Protein AF-A0AAV3PZL5-F1 (afdb_monomer_lite)

Structure (mmCIF, N/CA/C/O backbone):
data_AF-A0AAV3PZL5-F1
#
_entry.id   AF-A0AAV3PZL5-F1
#
loop_
_atom_site.group_PDB
_atom_site.id
_atom_site.type_symbol
_atom_site.label_atom_id
_atom_site.label_alt_id
_atom_site.label_comp_id
_atom_site.label_asym_id
_atom_site.label_entity_id
_atom_site.label_seq_id
_atom_site.pdbx_PDB_ins_code
_atom_site.Cartn_x
_atom_site.Cartn_y
_atom_site.Cartn_z
_atom_site.occupancy
_atom_site.B_iso_or_equiv
_atom_site.auth_seq_id
_atom_site.auth_comp_id
_atom_site.auth_asym_id
_atom_site.auth_atom_id
_atom_site.pdbx_PDB_model_num
ATOM 1 N N . MET A 1 1 ? 13.449 -5.047 4.742 1.00 41.72 1 MET A N 1
ATOM 2 C CA . MET A 1 1 ? 13.346 -6.472 4.371 1.00 41.72 1 MET A CA 1
ATOM 3 C C . MET A 1 1 ? 11.961 -6.657 3.776 1.00 41.72 1 MET A C 1
ATOM 5 O O . MET A 1 1 ? 11.002 -6.404 4.491 1.00 41.72 1 MET A O 1
ATOM 9 N N . GLY A 1 2 ? 11.858 -6.909 2.468 1.00 48.84 2 GLY A N 1
ATOM 10 C CA . GLY A 1 2 ? 10.567 -7.131 1.804 1.00 48.84 2 GLY A CA 1
ATOM 11 C C . GLY A 1 2 ? 10.037 -8.508 2.186 1.00 48.84 2 GLY A C 1
ATOM 12 O O . GLY A 1 2 ? 10.760 -9.491 2.042 1.00 48.84 2 GLY A O 1
ATOM 13 N N . LEU A 1 3 ? 8.833 -8.552 2.748 1.00 53.97 3 LEU A N 1
ATOM 14 C CA . LEU A 1 3 ? 8.152 -9.780 3.139 1.00 53.97 3 LEU A CA 1
ATOM 15 C C . LEU A 1 3 ? 7.332 -10.246 1.932 1.00 53.97 3 LEU A C 1
ATOM 17 O O . LEU A 1 3 ? 6.352 -9.604 1.598 1.00 53.97 3 LEU A O 1
ATOM 21 N N . HIS A 1 4 ? 7.782 -11.342 1.317 1.00 56.72 4 HIS A N 1
ATOM 22 C CA . HIS A 1 4 ? 7.112 -12.156 0.293 1.00 56.72 4 HIS A CA 1
ATOM 23 C C . HIS A 1 4 ? 6.783 -11.496 -1.069 1.00 56.72 4 HIS A C 1
ATOM 25 O O . HIS A 1 4 ? 6.338 -10.355 -1.171 1.00 56.72 4 HIS A O 1
ATOM 31 N N . GLU A 1 5 ? 7.047 -12.252 -2.141 1.00 57.84 5 GLU A N 1
ATOM 32 C CA . GLU A 1 5 ? 6.565 -11.966 -3.497 1.00 57.84 5 GLU A CA 1
ATOM 33 C C . GLU A 1 5 ? 5.040 -12.123 -3.499 1.00 57.84 5 GLU A C 1
ATOM 35 O O . GLU A 1 5 ? 4.524 -13.134 -3.018 1.00 57.84 5 GLU A O 1
ATOM 40 N N . SER A 1 6 ? 4.318 -11.102 -3.962 1.00 67.19 6 SER A N 1
ATOM 41 C CA . SER A 1 6 ? 2.866 -11.178 -4.118 1.00 67.19 6 SER A CA 1
ATOM 42 C C . SER A 1 6 ? 2.527 -11.810 -5.466 1.00 67.19 6 SER A C 1
ATOM 44 O O . SER A 1 6 ? 3.178 -11.503 -6.459 1.00 67.19 6 SER A O 1
ATOM 46 N N . ASP A 1 7 ? 1.459 -12.609 -5.544 1.00 75.75 7 ASP A N 1
ATOM 47 C CA . ASP A 1 7 ? 0.910 -13.093 -6.824 1.00 75.75 7 ASP A CA 1
ATOM 48 C C . ASP A 1 7 ? 0.275 -11.967 -7.672 1.00 75.75 7 ASP A C 1
ATOM 50 O O . ASP A 1 7 ? -0.183 -12.193 -8.796 1.00 75.75 7 ASP A O 1
ATOM 54 N N . ILE A 1 8 ? 0.231 -10.742 -7.140 1.00 82.81 8 ILE A N 1
ATOM 55 C CA . ILE A 1 8 ? -0.301 -9.558 -7.806 1.00 82.81 8 ILE A CA 1
ATOM 56 C C . ILE A 1 8 ? 0.784 -8.941 -8.696 1.00 82.81 8 ILE A C 1
ATOM 58 O O . ILE A 1 8 ? 1.946 -8.797 -8.303 1.00 82.81 8 ILE A O 1
ATO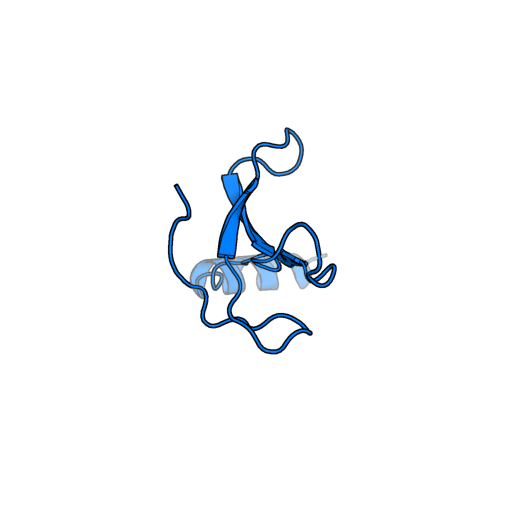M 62 N N . LYS A 1 9 ? 0.391 -8.599 -9.926 1.00 87.88 9 LYS A N 1
ATOM 63 C CA . LYS A 1 9 ? 1.235 -7.884 -10.882 1.00 87.88 9 LYS A CA 1
ATOM 64 C C . LYS A 1 9 ? 0.790 -6.438 -10.994 1.00 87.88 9 LYS A C 1
ATOM 66 O O . LYS A 1 9 ? -0.390 -6.167 -11.223 1.00 87.88 9 LYS A O 1
ATOM 71 N N . CYS A 1 10 ? 1.760 -5.535 -10.989 1.00 91.19 10 CYS A N 1
ATOM 72 C CA . CYS A 1 10 ? 1.506 -4.136 -11.269 1.00 91.19 10 CYS A CA 1
ATOM 73 C C . CYS A 1 10 ? 1.218 -3.910 -12.756 1.00 91.19 10 CYS A C 1
ATOM 75 O O . CYS A 1 10 ? 1.361 -4.798 -13.601 1.00 91.19 10 CYS A O 1
ATOM 77 N N . TRP A 1 11 ? 0.921 -2.663 -13.117 1.00 91.81 11 TRP A N 1
ATOM 78 C CA . TRP A 1 11 ? 0.696 -2.265 -14.510 1.00 91.81 11 TRP A CA 1
ATOM 79 C C . TRP A 1 11 ? 1.939 -2.353 -15.407 1.00 91.81 11 TRP A C 1
ATOM 81 O O . TRP A 1 11 ? 1.810 -2.289 -16.626 1.00 91.81 11 TRP A O 1
ATOM 91 N N . CYS A 1 12 ? 3.134 -2.538 -14.839 1.00 89.06 12 CYS A N 1
ATOM 92 C CA . CYS A 1 12 ? 4.341 -2.856 -15.609 1.00 89.06 12 CYS A CA 1
ATOM 93 C C . CYS A 1 12 ? 4.410 -4.340 -16.018 1.00 89.06 12 CYS A C 1
ATOM 95 O O . CYS A 1 12 ? 5.288 -4.714 -16.790 1.00 89.06 12 CYS A O 1
ATOM 97 N N . GLY A 1 13 ? 3.523 -5.195 -15.490 1.00 85.88 13 GLY A N 1
ATOM 98 C CA . GLY A 1 13 ? 3.532 -6.644 -15.712 1.00 85.88 13 GLY A CA 1
ATOM 99 C C . GLY A 1 13 ? 4.519 -7.421 -14.831 1.00 85.88 13 GLY A C 1
ATOM 100 O O . GLY A 1 13 ? 4.650 -8.635 -14.998 1.00 85.88 13 GLY A O 1
ATOM 101 N N . THR A 1 14 ? 5.196 -6.746 -13.898 1.00 84.81 14 THR A N 1
ATOM 102 C CA . THR A 1 14 ? 6.114 -7.337 -12.913 1.00 84.81 14 THR A CA 1
ATOM 103 C C . THR A 1 14 ? 5.415 -7.570 -11.574 1.00 84.81 14 THR A C 1
ATOM 105 O O . THR A 1 14 ? 4.420 -6.908 -11.271 1.00 84.81 14 THR A O 1
ATOM 108 N N . TYR A 1 15 ? 5.933 -8.511 -10.780 1.00 78.31 15 TYR A N 1
ATOM 109 C CA . TYR A 1 15 ? 5.404 -8.811 -9.449 1.00 78.31 15 TYR A CA 1
ATOM 110 C C . TYR A 1 15 ? 5.548 -7.629 -8.490 1.00 78.31 15 TYR A C 1
ATOM 112 O O . TYR A 1 15 ? 6.557 -6.913 -8.495 1.00 78.31 15 TYR A O 1
ATOM 120 N N . ASP A 1 16 ? 4.523 -7.446 -7.666 1.00 82.62 16 ASP A N 1
ATOM 121 C CA . ASP A 1 16 ? 4.501 -6.453 -6.604 1.00 82.62 16 ASP A CA 1
ATOM 122 C C . ASP A 1 16 ? 5.169 -6.944 -5.323 1.00 82.62 16 ASP A C 1
ATOM 124 O O . ASP A 1 16 ? 5.335 -8.138 -5.072 1.00 82.62 16 ASP A O 1
ATOM 128 N N . VAL A 1 17 ? 5.530 -5.980 -4.476 1.00 83.31 17 VAL A N 1
ATOM 129 C CA . VAL A 1 17 ? 6.060 -6.248 -3.137 1.00 83.31 17 VAL A CA 1
ATOM 130 C C . VAL A 1 17 ? 4.987 -5.917 -2.112 1.00 83.31 17 VAL A C 1
ATOM 132 O O . VAL A 1 17 ? 4.386 -4.842 -2.177 1.00 83.31 17 VAL A O 1
ATOM 135 N N . GLU A 1 18 ? 4.781 -6.813 -1.150 1.00 88.81 18 GLU A N 1
ATOM 136 C CA . GLU A 1 18 ? 3.907 -6.593 -0.000 1.00 88.81 18 GLU A CA 1
ATOM 137 C C . GLU A 1 18 ? 4.586 -5.720 1.074 1.00 88.81 18 GLU A C 1
ATOM 139 O O . GLU A 1 18 ? 5.781 -5.825 1.370 1.00 88.81 18 GLU A O 1
ATOM 144 N N . TRP A 1 19 ? 3.800 -4.826 1.669 1.00 88.19 19 TRP A N 1
ATOM 145 C CA . TRP A 1 19 ? 4.200 -3.867 2.692 1.00 88.19 19 TRP A CA 1
ATOM 146 C C . TRP A 1 19 ? 3.174 -3.822 3.815 1.00 88.19 19 TRP A C 1
ATOM 148 O O . TRP A 1 19 ? 1.984 -4.024 3.601 1.00 88.19 19 TRP A O 1
ATOM 158 N N . VAL A 1 20 ? 3.632 -3.463 5.012 1.00 88.75 20 VAL A N 1
ATOM 159 C CA . VAL A 1 20 ? 2.770 -3.176 6.163 1.00 88.75 20 VAL A CA 1
ATOM 160 C C . VAL A 1 20 ? 2.681 -1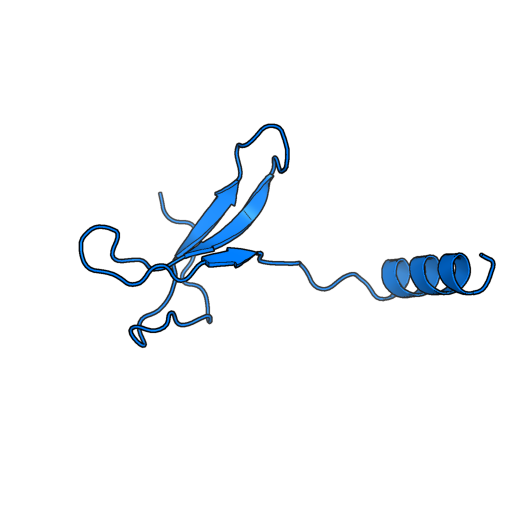.663 6.347 1.00 88.75 20 VAL A C 1
ATOM 162 O O . VAL A 1 20 ? 3.695 -0.964 6.349 1.00 88.75 20 VAL A O 1
ATOM 165 N N . SER A 1 21 ? 1.467 -1.141 6.490 1.00 90.75 21 SER A N 1
ATOM 166 C CA . SER A 1 21 ? 1.215 0.262 6.803 1.00 90.75 21 SER A CA 1
ATOM 167 C C . SER A 1 21 ? 1.546 0.551 8.268 1.00 90.75 21 SER A C 1
ATOM 169 O O . SER A 1 21 ? 1.036 -0.100 9.177 1.00 90.75 21 SER A O 1
ATOM 171 N N . PHE A 1 22 ? 2.354 1.586 8.493 1.00 91.56 22 PHE A N 1
ATOM 172 C CA . PHE A 1 22 ? 2.690 2.111 9.824 1.00 91.56 22 PHE A CA 1
ATOM 173 C C . PHE A 1 22 ? 2.029 3.469 10.103 1.00 91.56 22 PHE A C 1
ATOM 175 O O . PHE A 1 22 ? 2.425 4.186 11.015 1.00 91.56 22 PHE A O 1
ATOM 182 N N . THR A 1 23 ? 1.042 3.855 9.292 1.00 91.44 23 THR A N 1
ATOM 183 C CA . THR A 1 23 ? 0.297 5.102 9.502 1.00 91.44 23 THR A CA 1
ATOM 184 C C . THR A 1 23 ? -0.632 4.985 10.708 1.00 91.44 23 THR A C 1
ATOM 186 O O . THR A 1 23 ? -1.194 3.918 10.943 1.00 91.44 23 THR A O 1
ATOM 189 N N . GLU A 1 24 ? -0.873 6.088 11.420 1.00 92.31 24 GLU A N 1
ATOM 190 C CA . GLU A 1 24 ? -1.821 6.123 12.549 1.00 92.31 24 GLU A CA 1
ATOM 191 C C . GLU A 1 24 ? -3.247 5.728 12.135 1.00 92.31 24 GLU A C 1
ATOM 193 O O . GLU A 1 24 ? -3.987 5.137 12.914 1.00 92.31 24 GLU A O 1
ATOM 198 N N . LYS A 1 25 ? -3.630 6.024 10.885 1.00 91.19 25 LYS A N 1
ATOM 199 C CA . LYS A 1 25 ? -4.970 5.736 10.356 1.00 91.19 25 LYS A CA 1
ATOM 200 C C . LYS A 1 25 ? -5.173 4.264 9.983 1.00 91.19 25 LYS A C 1
ATOM 202 O O . LYS A 1 25 ? -6.296 3.779 10.052 1.00 91.19 25 LYS A O 1
ATOM 207 N N . ASN A 1 26 ? -4.122 3.568 9.542 1.00 89.62 26 ASN A N 1
ATOM 208 C CA . ASN A 1 26 ? -4.201 2.170 9.099 1.00 89.62 26 ASN A CA 1
ATOM 209 C C . ASN A 1 26 ? -3.008 1.343 9.619 1.00 89.62 26 ASN A C 1
ATOM 211 O O . ASN A 1 26 ? -2.263 0.789 8.805 1.00 89.62 26 ASN A O 1
ATOM 215 N N . PRO A 1 27 ? -2.757 1.280 10.934 1.00 91.56 27 PRO A N 1
ATOM 216 C CA . PRO A 1 27 ? -1.600 0.567 11.459 1.00 91.56 27 PRO A CA 1
ATOM 217 C C . PRO A 1 27 ? -1.755 -0.941 11.232 1.00 91.56 27 PRO A C 1
ATOM 219 O O . PRO A 1 27 ? -2.829 -1.505 11.425 1.00 91.56 27 PRO A O 1
ATOM 222 N N . GLY A 1 28 ? -0.686 -1.601 10.792 1.00 88.44 28 GLY A N 1
ATOM 223 C CA . GLY A 1 28 ? -0.648 -3.050 10.583 1.00 88.44 28 GLY A CA 1
ATOM 224 C C . GLY A 1 28 ? -1.348 -3.554 9.314 1.00 88.44 28 GLY A C 1
ATOM 225 O O . GLY A 1 28 ? -1.187 -4.724 8.973 1.00 88.44 28 GLY A O 1
ATOM 226 N N . ARG A 1 29 ? -2.088 -2.708 8.579 1.00 90.38 29 ARG A N 1
ATOM 227 C CA . ARG A 1 29 ? -2.770 -3.12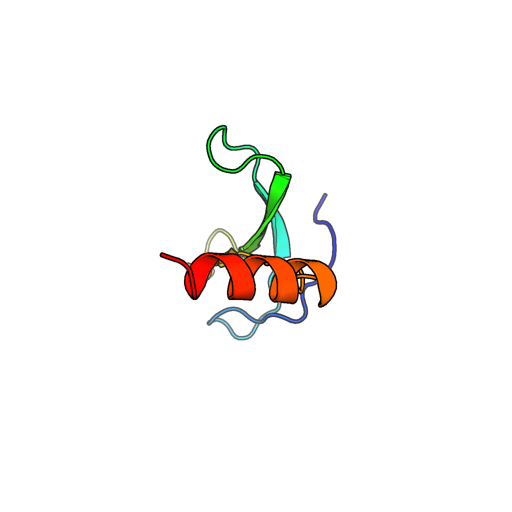8 7.342 1.00 90.38 29 ARG A CA 1
ATOM 228 C C . ARG A 1 29 ? -1.766 -3.359 6.215 1.00 90.38 29 ARG A C 1
ATOM 230 O O . ARG A 1 29 ? -0.870 -2.541 6.010 1.00 90.38 29 ARG A O 1
ATOM 237 N N . ARG A 1 30 ? -1.926 -4.453 5.473 1.00 91.06 30 ARG A N 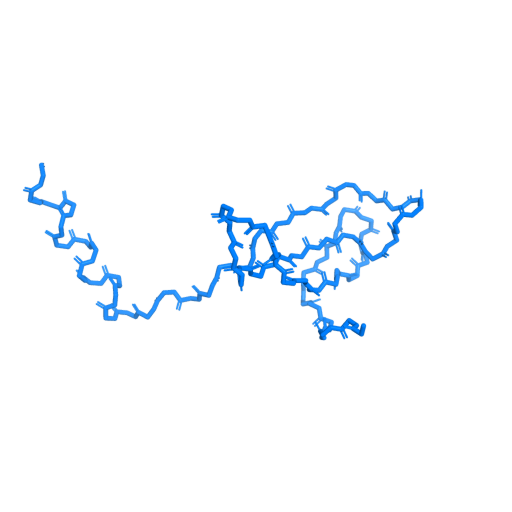1
ATOM 238 C CA . ARG A 1 30 ? -0.998 -4.864 4.414 1.00 91.06 30 ARG A CA 1
ATOM 239 C C . ARG A 1 30 ? -1.420 -4.313 3.056 1.00 91.06 30 ARG A C 1
ATOM 241 O O . ARG A 1 30 ? -2.611 -4.238 2.780 1.00 91.06 30 ARG A O 1
ATOM 248 N N . PHE A 1 31 ? -0.468 -3.915 2.223 1.00 90.88 31 PHE A N 1
ATOM 249 C CA . PHE A 1 31 ? -0.705 -3.400 0.873 1.00 90.88 31 PHE A CA 1
ATOM 250 C C . PHE A 1 31 ? 0.382 -3.867 -0.091 1.00 90.88 31 PHE A C 1
ATOM 252 O O . PHE A 1 31 ? 1.515 -4.102 0.319 1.00 90.88 31 PHE A O 1
ATOM 259 N N . VAL A 1 32 ? 0.056 -3.946 -1.374 1.00 91.81 32 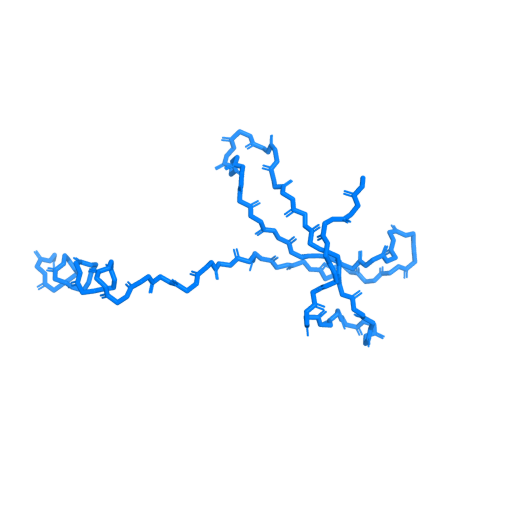VAL A N 1
ATOM 260 C CA . VAL A 1 32 ? 1.015 -4.161 -2.459 1.00 91.81 32 VAL A CA 1
ATOM 261 C C . VAL A 1 32 ? 1.306 -2.858 -3.186 1.00 91.81 32 VAL A C 1
ATOM 263 O O . VAL A 1 32 ? 0.467 -1.958 -3.235 1.00 91.81 32 VAL A O 1
ATOM 266 N N . ARG A 1 33 ? 2.510 -2.743 -3.746 1.00 90.69 33 ARG A N 1
ATOM 267 C CA . ARG A 1 33 ? 2.876 -1.675 -4.686 1.00 90.69 33 ARG A CA 1
ATOM 268 C C . ARG A 1 33 ? 3.980 -2.120 -5.630 1.00 90.69 33 ARG A C 1
ATOM 270 O O . ARG A 1 33 ? 4.757 -3.016 -5.282 1.00 90.69 33 ARG A O 1
ATOM 277 N N . CYS A 1 34 ? 4.127 -1.367 -6.722 1.00 91.88 34 CYS A N 1
ATOM 278 C CA . CYS A 1 34 ? 5.181 -1.601 -7.702 1.00 91.88 34 CYS A CA 1
ATOM 279 C C . CYS A 1 34 ? 6.563 -1.664 -7.027 1.00 91.88 34 CYS A C 1
ATOM 281 O O . CYS A 1 34 ? 6.916 -0.814 -6.190 1.00 91.88 34 CYS A O 1
ATOM 283 N N . ALA A 1 35 ? 7.328 -2.695 -7.399 1.00 88.25 35 ALA A N 1
ATOM 284 C CA . ALA A 1 35 ? 8.662 -2.967 -6.876 1.00 88.25 35 ALA A CA 1
ATOM 285 C C . ALA A 1 35 ? 9.685 -1.895 -7.288 1.00 88.25 35 ALA A C 1
ATOM 287 O O . ALA A 1 35 ? 10.535 -1.508 -6.482 1.00 88.25 35 ALA A O 1
ATOM 288 N N . ASP A 1 36 ? 9.585 -1.382 -8.519 1.00 88.94 36 ASP A N 1
ATOM 289 C CA . ASP A 1 36 ? 10.433 -0.292 -8.996 1.00 88.94 36 ASP A CA 1
ATOM 290 C C . ASP A 1 36 ? 9.909 1.047 -8.459 1.00 88.94 36 ASP A C 1
ATOM 292 O O . ASP A 1 36 ? 8.839 1.530 -8.824 1.00 88.94 36 ASP A O 1
ATOM 296 N N . ARG A 1 37 ? 10.672 1.651 -7.546 1.00 81.19 37 ARG A N 1
ATOM 297 C CA . ARG A 1 37 ? 10.300 2.914 -6.896 1.00 81.19 37 ARG A CA 1
ATOM 298 C C . ARG A 1 37 ? 10.743 4.160 -7.655 1.00 81.19 37 ARG A C 1
ATOM 300 O O . ARG A 1 37 ? 10.324 5.247 -7.267 1.00 81.19 37 ARG A O 1
ATOM 307 N N . VAL A 1 38 ? 11.624 4.018 -8.641 1.00 84.56 38 VAL A N 1
ATOM 308 C CA . VAL A 1 38 ? 12.254 5.148 -9.335 1.00 84.56 38 VAL A CA 1
ATOM 309 C C . VAL A 1 38 ? 11.598 5.354 -10.692 1.00 84.56 38 VAL A C 1
ATOM 311 O O . VAL A 1 38 ? 11.213 6.474 -11.015 1.00 84.56 38 VAL A O 1
ATOM 314 N N . CYS A 1 39 ? 11.424 4.270 -11.447 1.00 89.12 39 CYS A N 1
ATOM 315 C CA . CYS A 1 39 ? 10.880 4.291 -12.804 1.00 89.12 39 CYS A CA 1
ATOM 316 C C . CYS A 1 39 ? 9.585 3.473 -12.949 1.00 89.12 39 CYS A C 1
ATOM 318 O O . CYS A 1 39 ? 9.012 3.428 -14.038 1.00 89.12 39 CYS A O 1
ATOM 320 N N . GLY A 1 40 ? 9.124 2.820 -11.878 1.00 88.38 40 GLY A N 1
ATOM 321 C CA . GLY A 1 40 ? 7.927 1.981 -11.901 1.00 88.38 40 GLY A CA 1
ATOM 322 C C . GLY A 1 40 ? 6.614 2.760 -11.927 1.00 88.38 40 GLY A C 1
ATOM 323 O O . GLY A 1 40 ? 6.557 3.977 -11.738 1.00 88.38 40 GLY A O 1
ATOM 324 N N . CYS A 1 41 ? 5.521 2.034 -12.163 1.00 92.12 41 CYS A N 1
ATOM 325 C CA . CYS A 1 41 ? 4.181 2.609 -12.139 1.00 92.12 41 CYS A CA 1
ATOM 326 C C . CYS A 1 41 ? 3.708 2.927 -10.709 1.00 92.12 41 CYS A C 1
ATOM 328 O O . CYS A 1 41 ? 4.269 2.470 -9.714 1.00 92.12 41 CYS A O 1
ATOM 330 N N . GLN A 1 42 ? 2.615 3.683 -10.603 1.00 92.38 42 GLN A N 1
ATOM 331 C CA . GLN A 1 42 ? 2.006 4.056 -9.321 1.00 92.38 42 GLN A CA 1
ATOM 332 C C . GLN A 1 42 ? 1.015 3.007 -8.791 1.00 92.38 42 GLN A C 1
ATOM 334 O O . GLN A 1 42 ? 0.133 3.344 -8.005 1.00 92.38 42 GLN A O 1
ATOM 339 N N . PHE A 1 43 ? 1.135 1.748 -9.225 1.00 91.50 43 PHE A N 1
ATOM 340 C CA . PHE A 1 43 ? 0.275 0.672 -8.743 1.00 91.50 43 PHE A CA 1
ATOM 341 C C . PHE A 1 43 ? 0.367 0.548 -7.220 1.00 91.50 43 PHE A C 1
ATOM 343 O O . PHE A 1 43 ? 1.464 0.519 -6.647 1.00 91.50 43 PHE A O 1
ATOM 350 N N . TRP A 1 44 ? -0.801 0.476 -6.590 1.00 92.12 44 TRP A N 1
ATOM 351 C CA . TRP A 1 44 ? -0.958 0.322 -5.157 1.00 92.12 44 TRP A CA 1
ATOM 352 C C . TRP A 1 44 ? -2.346 -0.240 -4.853 1.00 92.12 44 TRP A C 1
ATOM 354 O O . TRP A 1 44 ? -3.333 0.311 -5.337 1.00 92.12 44 TRP A O 1
ATOM 364 N N . GLU A 1 45 ? -2.428 -1.281 -4.025 1.00 90.75 45 GLU A N 1
ATOM 365 C CA . GLU A 1 45 ? -3.698 -1.847 -3.551 1.00 90.75 45 GLU A CA 1
ATOM 366 C C . GLU A 1 45 ? -3.577 -2.394 -2.127 1.00 90.75 45 GLU A C 1
ATOM 368 O O . GLU A 1 45 ? -2.517 -2.856 -1.704 1.00 90.75 45 GLU A O 1
ATOM 373 N N . TRP A 1 46 ? -4.676 -2.366 -1.372 1.00 90.94 46 TRP A N 1
ATOM 374 C CA . TRP A 1 46 ? -4.741 -3.029 -0.070 1.00 90.94 46 TRP A CA 1
ATOM 375 C C . TRP A 1 46 ? -4.832 -4.548 -0.236 1.00 90.94 46 TRP A C 1
ATOM 377 O O . TRP A 1 46 ? -5.591 -5.044 -1.062 1.00 90.94 46 TRP A O 1
ATOM 387 N N . ILE A 1 47 ? -4.113 -5.284 0.612 1.00 88.12 47 ILE A N 1
ATOM 388 C CA . ILE A 1 47 ? -4.298 -6.724 0.775 1.00 88.12 47 ILE A CA 1
ATOM 389 C C . ILE A 1 47 ? -5.334 -6.909 1.876 1.00 88.12 47 ILE A C 1
ATOM 391 O O . ILE A 1 47 ? -5.023 -6.815 3.067 1.00 88.12 47 ILE A O 1
ATOM 395 N N . ASP A 1 48 ? -6.575 -7.148 1.474 1.00 80.12 48 ASP A N 1
ATOM 396 C CA . ASP A 1 48 ? -7.633 -7.512 2.404 1.00 80.12 48 ASP A CA 1
ATOM 397 C C . ASP A 1 48 ? -7.654 -9.033 2.567 1.00 80.12 48 ASP A C 1
ATOM 399 O O . ASP A 1 48 ? -7.820 -9.787 1.607 1.00 80.12 48 ASP A O 1
ATOM 403 N N . GLU A 1 49 ? -7.452 -9.502 3.799 1.00 69.50 49 GLU A N 1
ATOM 404 C CA . GLU A 1 49 ? -7.547 -10.928 4.101 1.00 69.50 49 GLU A CA 1
ATOM 405 C C . GLU A 1 49 ? -8.966 -11.428 3.803 1.00 69.50 49 GLU A C 1
ATOM 407 O O . GLU A 1 49 ? -9.942 -10.704 4.047 1.00 69.50 49 GLU A O 1
ATOM 412 N N . PRO A 1 50 ? -9.129 -12.666 3.300 1.00 65.81 50 PRO A N 1
ATOM 413 C CA . PRO A 1 50 ? -10.450 -13.235 3.114 1.00 65.81 50 PRO A CA 1
ATOM 414 C C . PRO A 1 50 ? -11.167 -13.247 4.462 1.00 65.81 50 PRO A C 1
ATOM 416 O O . PRO A 1 50 ? -10.818 -13.986 5.383 1.00 65.81 50 PRO A O 1
ATOM 419 N N . VAL A 1 51 ? -12.182 -12.391 4.575 1.00 63.53 51 VAL A N 1
ATOM 420 C CA . VAL A 1 51 ? -13.000 -12.300 5.779 1.00 63.53 51 VAL A CA 1
ATOM 421 C C . VAL A 1 51 ? -13.586 -13.684 6.038 1.00 63.53 51 VAL A C 1
ATOM 423 O O . VAL A 1 51 ? -14.268 -14.231 5.167 1.00 63.53 51 VAL A O 1
ATOM 426 N N . SER A 1 52 ? -13.299 -14.269 7.206 1.00 68.88 52 SER A N 1
ATOM 427 C CA . SER A 1 52 ? -13.798 -15.610 7.524 1.00 68.88 52 SER A CA 1
ATOM 428 C C . SER A 1 52 ? -15.320 -15.671 7.351 1.00 68.88 52 SER A C 1
ATOM 430 O O . SER A 1 52 ? -16.027 -14.696 7.627 1.00 68.88 52 SER A O 1
ATOM 432 N N . ASN A 1 53 ? -15.845 -16.826 6.938 1.00 69.31 53 ASN A N 1
ATOM 433 C CA . ASN A 1 53 ? -17.287 -17.003 6.729 1.00 69.31 53 ASN A CA 1
ATOM 434 C C . ASN A 1 53 ? -18.113 -16.632 7.974 1.00 69.31 53 ASN A C 1
ATOM 436 O O . ASN A 1 53 ? -19.207 -16.090 7.850 1.00 69.31 53 ASN A O 1
ATOM 440 N N . ARG A 1 54 ? -17.553 -16.838 9.174 1.00 69.75 54 ARG A N 1
ATOM 441 C CA . ARG A 1 54 ? -18.170 -16.432 10.443 1.00 69.75 54 ARG A CA 1
ATOM 442 C C . ARG A 1 54 ? -18.350 -14.917 10.541 1.00 69.75 54 ARG A C 1
ATOM 444 O O . ARG A 1 54 ? -19.401 -14.456 10.966 1.00 69.75 54 ARG A O 1
ATOM 451 N N . VAL A 1 55 ? -17.337 -14.146 10.154 1.00 69.06 55 VAL A N 1
ATOM 452 C CA . VAL A 1 55 ? -17.400 -12.679 10.189 1.00 69.06 55 VAL A CA 1
ATOM 453 C C . VAL A 1 55 ? -18.321 -12.156 9.085 1.00 69.06 55 VAL A C 1
ATOM 455 O O . VAL A 1 55 ? -19.099 -11.245 9.346 1.00 69.06 55 VAL A O 1
ATOM 458 N N . ARG A 1 56 ? -18.320 -12.767 7.891 1.00 69.00 56 ARG A N 1
ATOM 459 C CA . ARG A 1 56 ? -19.270 -12.415 6.817 1.00 69.00 56 ARG A CA 1
ATOM 460 C C . ARG A 1 56 ? -20.727 -12.570 7.258 1.00 69.00 56 ARG A C 1
ATOM 462 O O . ARG A 1 56 ? -21.503 -11.644 7.060 1.00 69.00 56 ARG A O 1
ATOM 469 N N . PHE A 1 57 ? -21.062 -13.690 7.901 1.00 70.00 57 PHE A N 1
ATOM 470 C CA . PHE A 1 57 ? -22.412 -13.963 8.406 1.00 70.00 57 PHE A CA 1
ATOM 471 C C . PHE A 1 57 ? -22.880 -12.920 9.437 1.00 70.00 57 PHE A C 1
ATOM 473 O O . PHE A 1 57 ? -23.991 -12.410 9.361 1.00 70.00 57 PHE A O 1
ATOM 480 N N . VAL A 1 58 ? -22.007 -12.532 10.373 1.00 73.44 58 VAL A N 1
ATOM 481 C CA . VAL A 1 58 ? -22.342 -11.506 11.377 1.00 73.44 58 VAL A CA 1
ATOM 482 C C . VAL A 1 58 ? -22.522 -10.118 10.741 1.00 73.44 58 VAL A C 1
ATOM 484 O O . VAL A 1 58 ? -23.360 -9.336 11.191 1.00 73.44 58 VAL A O 1
ATOM 487 N N . MET A 1 59 ? -21.747 -9.792 9.700 1.00 68.12 59 MET A N 1
ATOM 488 C CA . MET A 1 59 ? -21.862 -8.508 8.995 1.00 68.12 59 MET A CA 1
ATOM 489 C C . MET A 1 59 ? -23.146 -8.416 8.160 1.00 68.12 59 MET A C 1
ATOM 491 O O . MET A 1 59 ? -23.762 -7.351 8.147 1.00 68.12 59 MET A O 1
ATOM 495 N N . SER A 1 60 ? -23.584 -9.505 7.515 1.00 67.25 60 SER A N 1
ATOM 496 C CA . SER A 1 60 ? -24.854 -9.520 6.771 1.00 67.25 60 SER A CA 1
ATOM 497 C C . SER A 1 60 ? -26.060 -9.333 7.694 1.00 67.25 60 SER A C 1
ATOM 499 O O . SER A 1 60 ? -26.913 -8.500 7.408 1.00 67.25 60 SER A O 1
ATOM 501 N N . GLU A 1 61 ? -26.086 -9.988 8.862 1.00 67.94 61 GLU A N 1
ATOM 502 C CA . GLU A 1 61 ? -27.191 -9.828 9.825 1.00 67.94 61 GLU A CA 1
ATOM 503 C C . GLU A 1 61 ? -27.342 -8.394 10.361 1.00 67.94 61 GLU A C 1
ATOM 505 O O . GLU A 1 61 ? -28.443 -7.976 10.721 1.00 67.94 61 GLU A O 1
ATOM 510 N N . LYS A 1 62 ? -26.242 -7.634 10.442 1.00 58.16 62 LYS A N 1
ATOM 511 C CA . LYS A 1 62 ? -26.276 -6.229 10.875 1.00 58.16 62 LYS A CA 1
ATOM 512 C C . LYS A 1 62 ? -26.751 -5.270 9.784 1.00 58.16 62 LYS A C 1
ATOM 514 O O . LYS A 1 62 ? -27.309 -4.236 10.130 1.00 58.16 62 LYS A O 1
ATOM 519 N N . LEU A 1 63 ? -26.531 -5.591 8.509 1.00 59.22 63 LEU A N 1
ATOM 520 C CA . LEU A 1 63 ? -26.969 -4.764 7.378 1.00 59.22 63 LEU A CA 1
ATOM 521 C C . LEU A 1 63 ? -28.464 -4.936 7.081 1.00 59.22 63 LEU A C 1
ATOM 523 O O . LEU A 1 63 ? -29.115 -3.976 6.695 1.00 59.22 63 LEU A O 1
ATOM 527 N N . GLU A 1 64 ? -29.020 -6.126 7.311 1.00 59.22 64 GLU A N 1
ATOM 528 C CA . GLU A 1 64 ? -30.447 -6.412 7.086 1.00 59.22 64 GLU A CA 1
ATOM 529 C C . GLU A 1 64 ? -31.376 -5.835 8.171 1.00 59.22 64 GLU A C 1
ATOM 531 O O . GLU A 1 64 ? -32.594 -5.832 8.009 1.00 59.22 64 GLU A O 1
ATOM 536 N N . LYS A 1 65 ? -30.815 -5.356 9.288 1.00 55.56 65 LYS A N 1
ATOM 537 C CA . LYS A 1 65 ? -31.561 -4.802 10.433 1.00 55.56 65 LYS A CA 1
ATOM 538 C C . LYS A 1 65 ? -31.377 -3.288 10.614 1.00 55.56 65 LYS A C 1
ATOM 540 O O . LYS A 1 65 ? -31.717 -2.779 11.683 1.00 55.56 65 LYS A O 1
ATOM 545 N N . ALA A 1 66 ? -30.817 -2.601 9.617 1.00 48.69 66 ALA A N 1
ATOM 546 C CA . ALA A 1 66 ? -30.596 -1.153 9.607 1.00 48.69 66 ALA A CA 1
ATOM 547 C C . ALA A 1 66 ? -31.625 -0.422 8.735 1.00 48.69 66 ALA A C 1
ATOM 549 O O . ALA A 1 66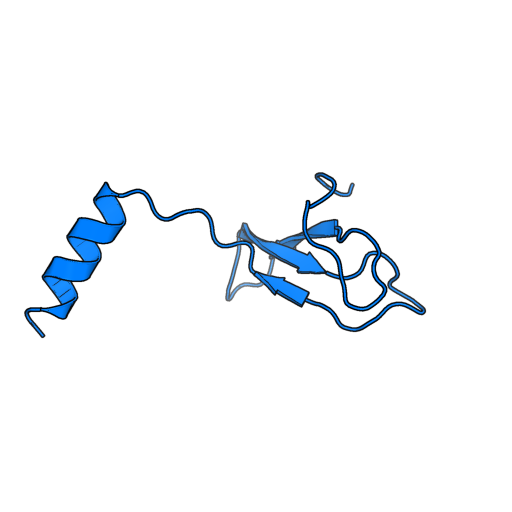 ? -32.000 -0.975 7.677 1.00 48.69 66 ALA A O 1
#

pLDDT: mean 78.94, std 13.79, range [41.72, 92.38]

Organism: Lithospermum erythrorhizon (NCBI:txid34254)

Secondary structure (DSSP, 8-state):
----EEEEE-TTSSEEEEEE--STTSTT-EEEEES-SSSS---EEE------HHHHHHHHHHHTT-

InterPro domains:
  IPR010666 Zinc finger, GRF-type [PS51999] (10-50)

Radius of gyration: 15.77 Å; chains: 1; bounding box: 45×23×28 Å

Foldseek 3Di:
DFDDFDPDADPVRDTWTKDADCDPVRHRWIKTADPDPPPDDGDIDTDDDDDPPVRVVVVVVVVVVD

Sequence (66 aa):
MGLHESDIKCWCGTYDVEWVSFTEKNPGRRFVRCADRVCGCQFWEWIDEPVSNRVRFVMSEKLEKA